Protein AF-A0A4P6KTR4-F1 (afdb_monomer_lite)

Foldseek 3Di:
DWDADPVRHTQEDDDPPQFPDWDWPDDDQQKTWTWGQRPPPPGTDIWMAGNRYRDTDDPPD

Secondary structure (DSSP, 8-state):
-EEE-TTS-EEEE-TT---SEEEEEEEETTEEEEEEEETTTTEEEEEEE-TTT--B-----

Sequence (61 aa):
MLAFDRVDGLAWKQSDLGIDGVVLHRAGMGRIDGEGDQDPPGGWQPFSLQSDTGFTIGNDT

Structure (mmCIF, N/CA/C/O backbone):
data_AF-A0A4P6KTR4-F1
#
_entry.id   AF-A0A4P6KTR4-F1
#
loop_
_atom_site.group_PDB
_atom_sit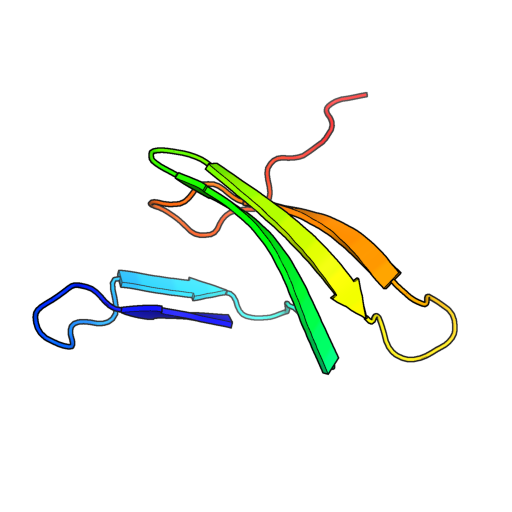e.id
_atom_site.type_symbol
_atom_site.label_atom_id
_atom_site.label_alt_id
_atom_site.label_comp_id
_atom_site.label_asym_id
_atom_site.label_entity_id
_atom_site.label_seq_id
_atom_site.pdbx_PDB_ins_code
_atom_site.Cartn_x
_atom_site.Cartn_y
_atom_site.Cartn_z
_atom_site.occupancy
_atom_site.B_iso_or_equiv
_atom_site.auth_seq_id
_atom_site.auth_comp_id
_atom_site.auth_asym_id
_atom_site.auth_atom_id
_atom_site.pdbx_PDB_model_num
ATOM 1 N N . MET A 1 1 ? 3.028 -2.255 3.351 1.00 75.69 1 MET A N 1
ATOM 2 C CA . MET A 1 1 ? 2.907 -2.916 2.026 1.00 75.69 1 MET A CA 1
ATOM 3 C C . MET A 1 1 ? 4.182 -2.714 1.212 1.00 75.69 1 MET A C 1
ATOM 5 O O . MET A 1 1 ? 4.855 -1.706 1.413 1.00 75.69 1 MET A O 1
ATOM 9 N N . LEU A 1 2 ? 4.521 -3.660 0.334 1.00 83.50 2 LEU A N 1
ATOM 10 C CA . LEU A 1 2 ? 5.682 -3.603 -0.561 1.00 83.50 2 LEU A CA 1
ATOM 11 C C . LEU A 1 2 ? 5.215 -3.754 -2.009 1.00 83.50 2 LEU A C 1
ATOM 13 O O . LEU A 1 2 ? 4.307 -4.543 -2.266 1.00 83.50 2 LEU A O 1
ATOM 17 N N . ALA A 1 3 ? 5.871 -3.058 -2.932 1.00 84.44 3 ALA A N 1
ATOM 18 C CA . ALA A 1 3 ? 5.769 -3.332 -4.357 1.00 84.44 3 ALA A CA 1
ATOM 19 C C . ALA A 1 3 ? 7.138 -3.637 -4.941 1.00 84.44 3 ALA A C 1
ATOM 21 O O . ALA A 1 3 ? 8.127 -2.982 -4.614 1.00 84.44 3 ALA A O 1
ATOM 22 N N . PHE A 1 4 ? 7.158 -4.613 -5.837 1.00 88.31 4 PHE A N 1
ATOM 23 C CA . PHE A 1 4 ? 8.345 -5.041 -6.552 1.00 88.31 4 PHE A CA 1
ATOM 24 C C . PHE A 1 4 ? 8.151 -4.799 -8.047 1.00 88.31 4 PHE A C 1
ATOM 26 O O . PHE A 1 4 ? 7.026 -4.840 -8.553 1.00 88.31 4 PHE A O 1
ATOM 33 N N . ASP A 1 5 ? 9.242 -4.516 -8.746 1.00 85.94 5 ASP A N 1
ATOM 34 C CA . ASP A 1 5 ? 9.261 -4.465 -10.200 1.00 85.94 5 ASP A CA 1
ATOM 35 C C . ASP A 1 5 ? 9.280 -5.884 -10.812 1.00 85.94 5 ASP A C 1
ATOM 37 O O . ASP A 1 5 ? 9.100 -6.894 -10.132 1.00 85.94 5 ASP A O 1
ATOM 41 N N . ARG A 1 6 ? 9.458 -5.974 -12.136 1.00 88.06 6 ARG A N 1
ATOM 42 C CA . ARG A 1 6 ? 9.453 -7.257 -12.863 1.00 88.06 6 ARG A CA 1
ATOM 43 C C . ARG A 1 6 ? 10.753 -8.061 -12.744 1.00 88.06 6 ARG A C 1
ATOM 45 O O . ARG A 1 6 ? 10.824 -9.145 -13.315 1.00 88.06 6 ARG A O 1
ATOM 52 N N . VAL A 1 7 ? 11.774 -7.515 -12.092 1.00 92.50 7 VAL A N 1
ATOM 53 C CA . VAL A 1 7 ? 13.115 -8.098 -11.943 1.00 92.50 7 VAL A CA 1
ATOM 54 C C . VAL A 1 7 ? 13.517 -8.196 -10.467 1.00 92.50 7 VAL A C 1
ATOM 56 O O . VAL A 1 7 ? 14.699 -8.148 -10.138 1.00 92.50 7 VAL A O 1
ATOM 59 N N . ASP A 1 8 ? 12.523 -8.344 -9.587 1.00 87.00 8 ASP A N 1
ATOM 60 C CA . ASP A 1 8 ? 12.661 -8.508 -8.135 1.00 87.00 8 ASP A CA 1
ATOM 61 C C . ASP A 1 8 ? 13.245 -7.288 -7.388 1.00 87.00 8 ASP A C 1
ATOM 63 O O . ASP A 1 8 ? 13.625 -7.380 -6.218 1.00 87.00 8 ASP A O 1
ATOM 67 N N . GLY A 1 9 ? 13.282 -6.113 -8.022 1.00 92.94 9 GLY A N 1
ATOM 68 C CA . GLY A 1 9 ? 13.671 -4.854 -7.391 1.00 92.94 9 GLY A CA 1
ATOM 69 C C . GLY A 1 9 ? 12.545 -4.276 -6.534 1.00 92.94 9 GLY A C 1
ATOM 70 O O . GLY A 1 9 ? 11.393 -4.228 -6.959 1.00 92.94 9 GLY A O 1
ATOM 71 N N . LEU A 1 10 ? 12.852 -3.805 -5.320 1.00 90.50 10 LEU A N 1
ATOM 72 C CA . LEU A 1 10 ? 11.881 -3.082 -4.489 1.00 90.50 10 LEU A CA 1
ATOM 73 C C . LEU A 1 10 ? 11.563 -1.725 -5.137 1.00 90.50 10 LEU A C 1
ATOM 75 O O . LEU A 1 10 ? 12.411 -0.835 -5.146 1.00 90.50 10 LEU A O 1
ATOM 79 N N . ALA A 1 11 ? 10.338 -1.563 -5.635 1.00 88.88 11 ALA A N 1
ATOM 80 C CA . ALA A 1 11 ? 9.867 -0.323 -6.243 1.00 88.88 11 ALA A CA 1
ATOM 81 C C . ALA A 1 11 ? 9.471 0.703 -5.174 1.00 88.88 11 ALA A C 1
ATOM 83 O O . ALA A 1 11 ? 9.929 1.843 -5.200 1.00 88.88 11 ALA A O 1
ATOM 84 N N . TRP A 1 12 ? 8.653 0.292 -4.201 1.00 88.75 12 TRP A N 1
ATOM 85 C CA . TRP A 1 12 ? 8.290 1.139 -3.067 1.00 88.75 12 TRP A CA 1
ATOM 86 C C . TRP A 1 12 ? 7.870 0.329 -1.842 1.00 88.75 12 TRP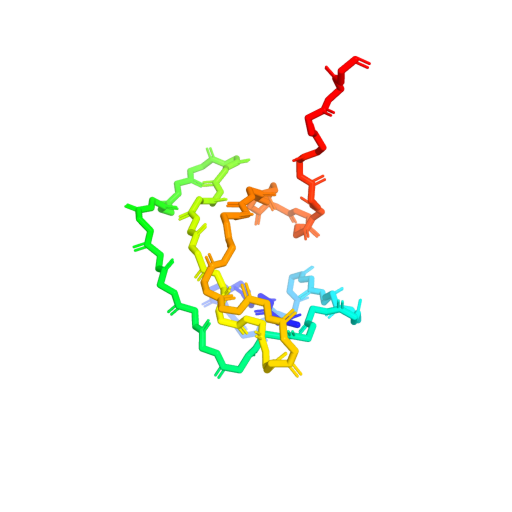 A C 1
ATOM 88 O O . TRP A 1 12 ? 7.484 -0.842 -1.914 1.00 88.75 12 TRP A O 1
ATOM 98 N N . LYS A 1 13 ? 7.941 0.991 -0.687 1.00 87.50 13 LYS A N 1
ATOM 99 C CA . LYS A 1 13 ? 7.502 0.484 0.611 1.00 87.50 13 LYS A CA 1
ATOM 100 C C . LYS A 1 13 ? 6.661 1.550 1.299 1.00 87.50 13 LYS A C 1
ATOM 102 O O . LYS A 1 13 ? 7.108 2.683 1.428 1.00 87.50 13 LYS A O 1
ATOM 107 N N . GLN A 1 14 ? 5.509 1.138 1.818 1.00 80.38 14 GLN A N 1
ATOM 108 C CA . GLN A 1 14 ? 4.713 1.938 2.744 1.00 80.38 14 GLN A CA 1
ATOM 109 C C . GLN A 1 14 ? 4.789 1.312 4.139 1.00 80.38 14 GLN A C 1
ATOM 111 O O . GLN A 1 14 ? 4.329 0.178 4.343 1.00 80.38 14 GLN A O 1
ATOM 116 N N . SER A 1 15 ? 5.414 2.033 5.067 1.00 65.88 15 SER A N 1
ATOM 117 C CA . SER A 1 15 ? 5.283 1.819 6.509 1.00 65.88 15 SER A CA 1
ATOM 118 C C . SER A 1 15 ? 3.931 2.387 6.933 1.00 65.88 15 SER A C 1
ATOM 120 O O . SER A 1 15 ? 3.560 3.446 6.452 1.00 65.88 15 SER A O 1
ATOM 122 N N . ASP A 1 16 ? 3.186 1.677 7.777 1.00 66.50 16 ASP A N 1
ATOM 123 C CA . ASP A 1 16 ? 1.912 2.143 8.365 1.00 66.50 16 ASP A CA 1
ATOM 124 C C . ASP A 1 16 ? 0.63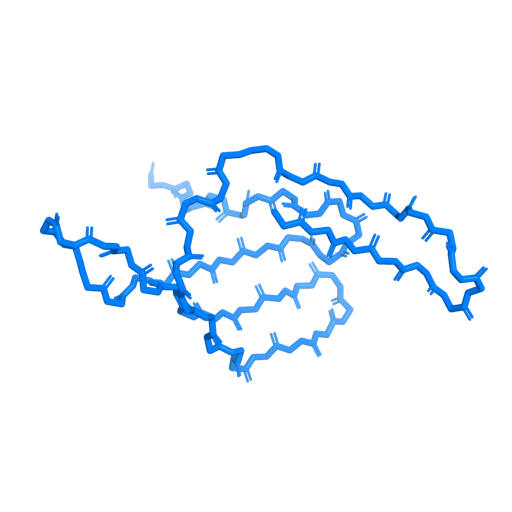7 1.882 7.543 1.00 66.50 16 ASP A C 1
ATOM 126 O O . ASP A 1 16 ? -0.400 2.503 7.754 1.00 66.50 16 ASP A O 1
ATOM 130 N N . LEU A 1 17 ? 0.667 0.876 6.664 1.00 64.38 17 LEU A N 1
ATOM 131 C CA . LEU A 1 17 ? -0.559 0.258 6.151 1.00 64.38 17 LEU A CA 1
ATOM 132 C C . LEU A 1 17 ? -0.931 -0.920 7.073 1.00 64.38 17 LEU A C 1
ATOM 134 O O . LEU A 1 17 ? -0.528 -2.054 6.817 1.00 64.38 17 LEU A O 1
ATOM 138 N N . GLY A 1 18 ? -1.604 -0.633 8.190 1.00 59.12 18 GLY A N 1
ATOM 139 C CA . GLY A 1 18 ? -2.142 -1.641 9.114 1.00 59.12 18 GLY A CA 1
ATOM 140 C C . GLY A 1 18 ? -3.382 -2.308 8.525 1.00 59.12 18 GLY A C 1
ATOM 141 O O . GLY A 1 18 ? -4.493 -1.991 8.930 1.00 59.12 18 GLY A O 1
ATOM 142 N N . ILE A 1 19 ? -3.183 -3.138 7.500 1.00 65.12 19 ILE A N 1
ATOM 143 C CA . ILE A 1 19 ? -4.254 -3.854 6.808 1.00 65.12 19 ILE A CA 1
ATOM 144 C C . ILE A 1 19 ? -4.013 -5.355 6.969 1.00 65.12 19 ILE A C 1
ATOM 146 O O . ILE A 1 19 ? -2.997 -5.862 6.486 1.00 65.12 19 ILE A O 1
ATOM 150 N N . ASP A 1 20 ? -4.952 -6.052 7.605 1.00 70.00 20 ASP A N 1
ATOM 151 C CA . ASP A 1 20 ? -4.864 -7.497 7.853 1.00 70.00 20 ASP A CA 1
ATOM 152 C C . ASP A 1 20 ? -5.278 -8.323 6.629 1.00 70.00 20 ASP A C 1
ATOM 154 O O . ASP A 1 20 ? -4.754 -9.412 6.384 1.00 70.00 20 ASP A O 1
ATOM 158 N N . GLY A 1 21 ? -6.176 -7.775 5.807 1.00 76.19 21 GLY A N 1
ATOM 159 C CA . GLY A 1 21 ? -6.625 -8.364 4.548 1.00 76.19 21 GLY A CA 1
ATOM 160 C C . GLY A 1 21 ? -6.858 -7.302 3.479 1.00 76.19 21 GLY A C 1
ATOM 161 O O . GLY A 1 21 ? -7.376 -6.234 3.770 1.00 76.19 21 GLY A O 1
ATOM 162 N N . VAL A 1 22 ? -6.485 -7.580 2.227 1.00 83.88 22 VAL A N 1
ATOM 163 C CA . VAL A 1 22 ? -6.656 -6.650 1.095 1.00 83.88 22 VAL A CA 1
ATOM 164 C C . VAL A 1 22 ? -7.505 -7.301 0.008 1.00 83.88 22 VAL A C 1
ATOM 166 O O . VAL A 1 22 ? -7.173 -8.387 -0.469 1.00 83.88 22 VAL A O 1
ATOM 169 N N . VAL A 1 23 ? -8.546 -6.603 -0.447 1.00 86.69 23 VAL A N 1
ATOM 170 C CA . VAL A 1 23 ? -9.289 -6.924 -1.671 1.00 86.69 23 VAL A CA 1
ATOM 171 C C . VAL A 1 23 ? -8.995 -5.844 -2.704 1.00 86.69 23 VAL A C 1
ATOM 173 O O . VAL A 1 23 ? -9.250 -4.667 -2.476 1.00 86.69 23 VAL A O 1
ATOM 176 N N . LEU A 1 24 ? -8.455 -6.237 -3.858 1.00 89.19 24 LEU A N 1
ATOM 177 C CA . LEU A 1 24 ? -8.247 -5.324 -4.982 1.00 89.19 24 LEU A CA 1
ATOM 178 C C . LEU A 1 24 ? -9.461 -5.354 -5.908 1.00 89.19 24 LEU A C 1
ATOM 180 O O . LEU A 1 24 ? -9.835 -6.412 -6.413 1.00 89.19 24 LEU A O 1
ATOM 184 N N . HIS A 1 25 ? -10.025 -4.184 -6.192 1.00 90.25 25 HIS A N 1
ATOM 185 C CA . HIS A 1 25 ? -11.085 -4.031 -7.190 1.00 90.25 25 HIS A CA 1
ATOM 186 C C . HIS A 1 25 ? -10.515 -3.643 -8.552 1.00 90.25 25 HIS A C 1
ATOM 188 O O . HIS A 1 25 ? -11.005 -4.086 -9.592 1.00 90.25 25 HIS A O 1
ATOM 194 N N . ARG A 1 26 ? -9.459 -2.822 -8.555 1.00 90.69 26 ARG A N 1
ATOM 195 C CA . ARG A 1 26 ? -8.778 -2.378 -9.769 1.00 90.69 26 ARG A CA 1
ATOM 196 C C . ARG A 1 26 ? -7.291 -2.200 -9.508 1.00 90.69 26 ARG A C 1
ATOM 198 O O . ARG A 1 26 ? -6.897 -1.506 -8.580 1.00 90.69 26 ARG A O 1
ATOM 205 N N . ALA A 1 27 ? -6.471 -2.749 -10.395 1.00 90.19 27 ALA A N 1
ATOM 206 C CA . ALA A 1 27 ? -5.045 -2.463 -10.456 1.00 90.19 27 ALA A CA 1
ATOM 207 C C . ALA A 1 27 ? -4.692 -2.084 -11.895 1.00 90.19 27 ALA A C 1
ATOM 209 O O . ALA A 1 27 ? -4.834 -2.892 -12.812 1.00 90.19 27 ALA A 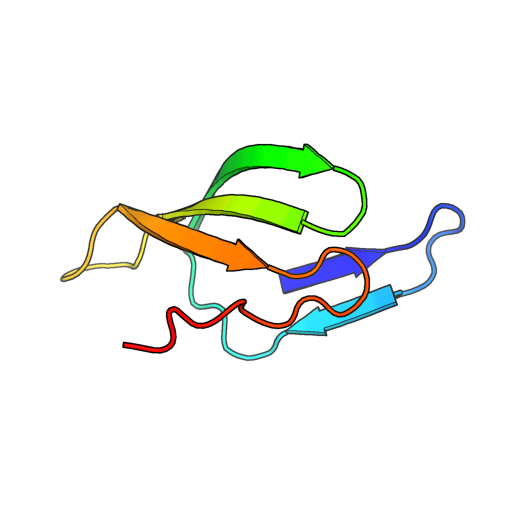O 1
ATOM 210 N N . GLY A 1 28 ? -4.295 -0.831 -12.107 1.00 86.38 28 GLY A N 1
ATOM 211 C CA . GLY A 1 28 ? -3.968 -0.313 -13.428 1.00 86.38 28 GLY A CA 1
ATOM 212 C C . GLY A 1 28 ? -2.892 0.761 -13.381 1.00 86.38 28 GLY A C 1
ATOM 213 O O . GLY A 1 28 ? -2.358 1.102 -12.329 1.00 86.38 28 GLY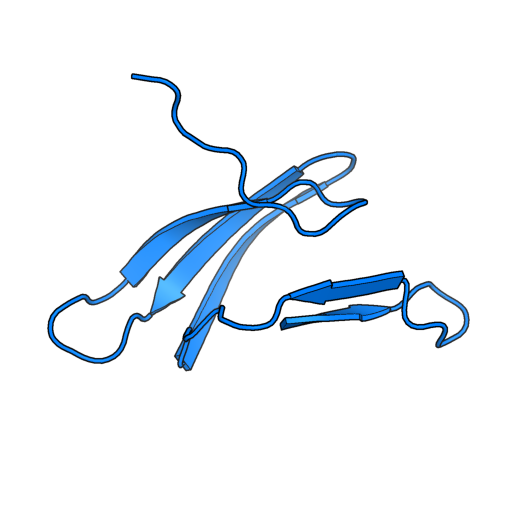 A O 1
ATOM 214 N N . MET A 1 29 ? -2.568 1.298 -14.555 1.00 84.06 29 MET A N 1
ATOM 215 C CA . MET A 1 29 ? -1.551 2.336 -14.678 1.00 84.06 29 MET A CA 1
ATOM 216 C C . MET A 1 29 ? -1.980 3.600 -13.921 1.00 84.06 29 MET A C 1
ATOM 218 O O . MET A 1 29 ? -3.039 4.162 -14.198 1.00 84.06 29 MET A O 1
ATOM 222 N N . GLY A 1 30 ? -1.160 4.023 -12.961 1.00 88.88 30 GLY A N 1
ATOM 223 C CA . GLY A 1 30 ? -1.339 5.231 -12.157 1.00 88.88 30 GLY A CA 1
ATOM 224 C C . GLY A 1 30 ? -2.229 5.067 -10.925 1.00 88.88 30 GLY A C 1
ATOM 225 O O . GLY A 1 30 ? -2.189 5.929 -10.053 1.00 88.88 30 GLY A O 1
ATOM 226 N N . ARG A 1 31 ? -3.019 3.988 -10.811 1.00 91.69 31 ARG A N 1
ATOM 227 C CA . ARG A 1 31 ? -4.007 3.855 -9.730 1.00 91.69 31 ARG A CA 1
ATOM 228 C C . ARG A 1 31 ? -4.319 2.409 -9.355 1.00 91.69 31 ARG A C 1
ATOM 230 O O . ARG A 1 31 ? -4.552 1.561 -10.221 1.00 91.69 31 ARG A O 1
ATOM 237 N N . ILE A 1 32 ? -4.386 2.170 -8.051 1.00 90.56 32 ILE A N 1
ATOM 238 C CA . ILE A 1 32 ? -4.852 0.930 -7.431 1.00 90.56 32 ILE A CA 1
ATOM 239 C C . ILE A 1 32 ? -6.005 1.286 -6.493 1.00 90.56 32 ILE A C 1
ATOM 241 O O . ILE A 1 32 ? -5.854 2.177 -5.660 1.00 90.56 32 ILE A O 1
ATOM 245 N N . ASP A 1 33 ? -7.131 0.592 -6.632 1.00 91.12 33 ASP A N 1
ATOM 246 C CA . ASP A 1 33 ? -8.318 0.747 -5.792 1.00 91.12 33 ASP A CA 1
ATOM 247 C C . ASP A 1 33 ? -8.665 -0.587 -5.134 1.00 91.12 33 ASP A C 1
ATOM 249 O O . ASP A 1 33 ? -8.663 -1.643 -5.785 1.00 91.12 33 ASP A O 1
ATOM 253 N N . GLY A 1 34 ? -8.998 -0.534 -3.852 1.00 90.44 34 GLY A N 1
ATOM 254 C CA . GLY A 1 34 ? -9.317 -1.715 -3.070 1.00 90.44 34 GLY A CA 1
ATOM 255 C C . GLY A 1 34 ? -9.956 -1.376 -1.737 1.00 90.44 34 GLY A C 1
ATOM 256 O O . GLY A 1 34 ? -10.208 -0.213 -1.424 1.00 90.44 34 GLY A O 1
ATOM 257 N N . GLU A 1 35 ? -10.183 -2.417 -0.957 1.00 89.50 35 GLU A N 1
ATOM 258 C CA . GLU A 1 35 ? -10.622 -2.335 0.425 1.00 89.50 35 GLU A CA 1
ATOM 259 C C . GLU A 1 35 ? -9.615 -3.077 1.301 1.00 89.50 35 GLU A C 1
ATOM 261 O O . GLU A 1 35 ? -9.082 -4.125 0.919 1.00 89.50 35 GLU A O 1
ATOM 266 N N . GLY A 1 36 ? -9.314 -2.496 2.456 1.00 86.56 36 GLY A N 1
ATOM 267 C CA . GLY A 1 36 ? -8.458 -3.094 3.467 1.00 86.56 36 GLY A CA 1
ATOM 268 C C . GLY A 1 36 ? -9.250 -3.388 4.726 1.00 86.56 36 GLY A C 1
ATOM 269 O O . GLY A 1 36 ? -9.938 -2.494 5.217 1.00 86.56 36 GLY A O 1
ATOM 270 N N . ASP A 1 37 ? -9.134 -4.605 5.249 1.00 83.88 37 ASP A N 1
ATOM 271 C CA . ASP A 1 37 ? -9.639 -4.933 6.576 1.00 83.88 37 ASP A CA 1
ATOM 272 C C . ASP A 1 37 ? -8.777 -4.222 7.614 1.00 83.88 37 ASP A C 1
ATOM 274 O O . ASP A 1 37 ? -7.577 -4.491 7.748 1.00 83.88 37 ASP A O 1
ATOM 278 N N . GLN A 1 38 ? -9.390 -3.259 8.288 1.00 75.31 38 GLN A N 1
ATOM 279 C CA . GLN A 1 38 ? -8.812 -2.607 9.444 1.00 75.31 38 GLN A CA 1
ATOM 280 C C . GLN A 1 38 ? -9.313 -3.364 10.671 1.00 75.31 38 GLN A C 1
ATOM 282 O O . GLN A 1 38 ? -10.509 -3.307 10.992 1.00 75.31 38 GLN A O 1
ATOM 287 N N . ASP A 1 39 ? -8.389 -4.078 11.323 1.00 63.53 39 ASP A N 1
ATOM 288 C CA . ASP A 1 39 ? -8.633 -4.841 12.552 1.00 63.53 39 ASP A CA 1
ATOM 289 C C . ASP A 1 39 ? -9.484 -4.010 13.539 1.00 63.53 39 ASP A C 1
ATOM 291 O O . ASP A 1 39 ? -9.274 -2.792 13.652 1.00 63.53 39 ASP A O 1
ATOM 295 N N . PRO A 1 40 ? -10.486 -4.596 14.225 1.00 63.31 40 PRO A N 1
ATOM 296 C CA . PRO A 1 40 ? -11.525 -3.836 14.894 1.00 63.31 40 PRO A CA 1
ATOM 297 C C . PRO A 1 40 ? -11.050 -2.793 15.915 1.00 63.31 40 PRO A C 1
ATOM 299 O O . PRO A 1 40 ? -10.108 -3.029 16.675 1.00 63.31 40 PRO A O 1
ATOM 302 N N . PRO A 1 41 ? -11.811 -1.684 16.035 1.00 57.09 41 PRO A N 1
ATOM 303 C CA . PRO A 1 41 ? -13.114 -1.451 15.402 1.00 57.09 41 PRO A CA 1
ATOM 304 C C . PRO A 1 41 ? -12.990 -0.633 14.101 1.00 57.09 41 PRO A C 1
ATOM 306 O O . PRO A 1 41 ? -12.856 0.586 14.162 1.00 57.09 41 PRO A O 1
ATOM 309 N N . GLY A 1 42 ? -13.083 -1.267 12.923 1.00 67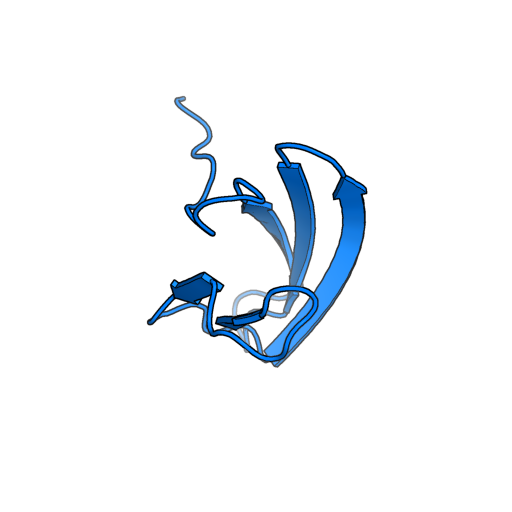.25 42 GLY A N 1
ATOM 310 C CA . GLY A 1 42 ? -12.959 -0.554 11.639 1.00 67.25 42 GLY A CA 1
ATOM 311 C C . GLY A 1 42 ? -13.551 -1.278 10.428 1.00 67.25 42 GLY A C 1
ATOM 312 O O . GLY A 1 42 ? -14.237 -0.644 9.621 1.00 67.25 42 GLY A O 1
ATOM 313 N N . GLY A 1 43 ? -13.363 -2.599 10.338 1.00 81.12 43 GLY A N 1
ATOM 314 C CA . GLY A 1 43 ? -13.845 -3.407 9.215 1.00 81.12 43 GLY A CA 1
ATOM 315 C C . GLY A 1 43 ? -13.178 -3.023 7.891 1.00 81.12 43 GLY A C 1
ATOM 316 O O . GLY A 1 43 ? -12.145 -2.355 7.867 1.00 81.12 43 GLY A O 1
ATOM 317 N N . TRP A 1 44 ? -13.791 -3.416 6.774 1.00 85.38 44 TRP A N 1
ATOM 318 C CA . TRP A 1 44 ? -13.271 -3.132 5.435 1.00 85.38 44 TRP A CA 1
ATOM 319 C C . TRP A 1 44 ? -13.462 -1.660 5.065 1.00 85.38 44 TRP A C 1
ATOM 321 O O . TRP A 1 44 ? -14.590 -1.173 4.976 1.00 85.38 44 TRP A O 1
ATOM 331 N N . GLN A 1 45 ? -12.354 -0.954 4.843 1.00 84.50 45 GLN A N 1
ATOM 332 C CA . GLN A 1 45 ? -12.339 0.456 4.456 1.00 84.50 45 GLN A CA 1
ATOM 333 C C . GLN A 1 45 ? -11.737 0.631 3.058 1.00 84.50 45 GLN A C 1
ATOM 335 O O . GLN A 1 45 ? -10.711 0.009 2.755 1.00 84.50 45 GLN A O 1
ATOM 340 N N . PRO A 1 46 ? -12.320 1.494 2.207 1.00 88.88 46 PRO A N 1
ATOM 341 C CA . PRO A 1 46 ? -11.794 1.740 0.875 1.00 88.88 46 PRO A CA 1
ATOM 342 C C . PRO A 1 46 ? -10.458 2.484 0.936 1.00 88.88 46 PRO A C 1
ATOM 344 O O . PRO A 1 46 ? -10.249 3.373 1.764 1.00 88.88 46 PRO A O 1
ATOM 347 N N . PHE A 1 47 ? -9.572 2.169 -0.003 1.00 86.00 47 PHE A N 1
ATOM 348 C CA . PHE A 1 47 ? -8.345 2.914 -0.240 1.00 86.00 47 PHE A CA 1
ATOM 349 C C . PHE A 1 47 ? -8.098 3.118 -1.735 1.00 86.00 47 PHE A C 1
ATOM 351 O O . PHE A 1 47 ? -8.496 2.316 -2.585 1.00 86.00 47 PHE A O 1
ATOM 358 N N . SER A 1 48 ? -7.349 4.175 -2.038 1.00 90.12 48 SER A N 1
ATOM 359 C CA . SER A 1 48 ? -6.788 4.423 -3.361 1.00 90.12 48 SER A CA 1
ATOM 360 C C . SER A 1 48 ? -5.312 4.768 -3.232 1.00 90.12 48 SER A C 1
ATOM 362 O O . SER A 1 48 ? -4.931 5.576 -2.386 1.00 90.12 48 SER A O 1
ATOM 364 N N . LEU A 1 49 ? -4.481 4.170 -4.081 1.00 88.38 49 LEU A N 1
ATOM 365 C CA . LEU A 1 49 ? -3.036 4.390 -4.108 1.00 88.38 49 LEU A CA 1
ATOM 366 C C . LEU A 1 49 ? -2.573 4.760 -5.512 1.00 88.38 49 LEU A C 1
ATOM 368 O O . LEU A 1 49 ? -3.089 4.238 -6.504 1.00 88.38 49 LEU A O 1
ATOM 372 N N . GLN A 1 50 ? -1.549 5.602 -5.592 1.00 91.69 50 GLN A N 1
ATOM 373 C CA . GLN A 1 50 ? -0.775 5.775 -6.816 1.00 91.69 50 GLN A CA 1
ATOM 374 C C . GLN A 1 50 ? 0.074 4.521 -7.059 1.00 91.69 50 GLN A C 1
ATOM 376 O O . GLN A 1 50 ? 0.778 4.056 -6.163 1.00 91.69 50 GLN A O 1
ATOM 381 N N . SER A 1 51 ? 0.004 3.941 -8.259 1.00 88.56 51 SER A N 1
ATOM 382 C CA . SER A 1 51 ? 0.652 2.647 -8.540 1.00 88.56 51 SER A CA 1
ATOM 383 C C . SER A 1 51 ? 2.185 2.711 -8.541 1.00 88.56 51 SER A C 1
ATOM 385 O O . SER A 1 51 ? 2.854 1.710 -8.298 1.00 88.56 51 SER A O 1
ATOM 387 N N . ASP A 1 52 ? 2.732 3.875 -8.877 1.00 89.56 52 ASP A N 1
ATOM 388 C CA . ASP A 1 52 ? 4.161 4.143 -9.045 1.00 89.56 52 ASP A CA 1
ATOM 389 C C . ASP A 1 52 ? 4.866 4.491 -7.730 1.00 89.56 52 ASP A C 1
ATOM 391 O O . ASP A 1 52 ? 6.028 4.133 -7.557 1.00 89.56 52 ASP A O 1
ATOM 395 N N . THR A 1 53 ? 4.170 5.148 -6.803 1.00 89.12 53 THR A N 1
ATOM 396 C CA . THR A 1 53 ? 4.746 5.609 -5.530 1.00 89.12 53 THR A CA 1
ATOM 397 C C . THR A 1 53 ? 4.212 4.866 -4.308 1.00 89.12 53 THR A C 1
ATOM 399 O O . THR A 1 53 ? 4.862 4.858 -3.264 1.00 89.12 53 THR A O 1
ATOM 402 N N . GLY A 1 54 ? 3.028 4.254 -4.403 1.00 86.56 54 GLY A N 1
ATOM 403 C CA . GLY A 1 54 ? 2.334 3.653 -3.263 1.00 86.56 54 GLY A CA 1
ATOM 404 C C . GLY A 1 54 ? 1.733 4.675 -2.291 1.00 86.56 54 GLY A C 1
ATOM 405 O O . GLY A 1 54 ? 1.271 4.289 -1.214 1.00 86.56 54 GLY A O 1
ATOM 406 N N . PHE A 1 55 ? 1.728 5.968 -2.636 1.00 88.94 55 PHE A N 1
ATOM 407 C CA . PHE A 1 55 ? 1.101 6.998 -1.813 1.00 88.94 55 PHE A CA 1
ATOM 408 C C . PHE A 1 55 ? -0.417 6.956 -1.911 1.00 88.94 55 PHE A C 1
ATOM 410 O O . PHE A 1 55 ? -0.982 6.767 -2.992 1.00 88.94 55 PHE A O 1
ATOM 417 N N . THR A 1 56 ? -1.070 7.168 -0.768 1.00 86.25 56 THR A N 1
ATOM 418 C CA . THR A 1 56 ? -2.523 7.289 -0.689 1.00 86.25 56 THR A CA 1
ATOM 419 C C . THR A 1 56 ? -2.977 8.488 -1.504 1.00 86.25 56 THR A C 1
ATOM 421 O O . THR A 1 56 ? -2.447 9.591 -1.372 1.00 86.25 56 THR A O 1
ATOM 424 N N . ILE A 1 57 ? -3.981 8.272 -2.341 1.00 87.25 57 ILE A N 1
ATOM 425 C CA . ILE A 1 57 ? -4.698 9.351 -3.005 1.00 87.25 57 ILE A CA 1
ATOM 426 C C . ILE A 1 57 ? -5.721 9.855 -1.983 1.00 87.25 57 ILE A C 1
ATOM 428 O O . ILE A 1 57 ? -6.696 9.165 -1.694 1.00 87.25 57 ILE A O 1
ATOM 432 N N . GLY A 1 58 ? -5.451 11.010 -1.372 1.00 75.44 58 GLY A N 1
ATOM 433 C CA . GLY A 1 58 ? -6.381 11.641 -0.440 1.00 75.44 58 GLY A CA 1
ATOM 434 C C . GLY A 1 58 ? -7.659 12.085 -1.153 1.00 75.44 58 GLY A C 1
ATOM 435 O O . GLY A 1 58 ? -7.605 12.567 -2.284 1.00 75.44 58 GLY A O 1
ATOM 436 N N . ASN A 1 59 ? -8.807 11.940 -0.488 1.00 51.84 59 ASN A N 1
ATOM 437 C CA . ASN A 1 59 ? -9.981 12.728 -0.844 1.00 51.84 59 ASN A CA 1
ATOM 438 C C . ASN A 1 59 ? -9.734 14.134 -0.289 1.00 51.84 59 ASN A C 1
ATOM 440 O O . ASN A 1 59 ? -9.949 14.354 0.901 1.00 51.84 59 ASN A O 1
ATOM 444 N N . ASP A 1 60 ? -9.241 15.059 -1.114 1.00 42.53 60 ASP A N 1
ATOM 445 C CA . ASP A 1 60 ? -9.333 16.486 -0.795 1.00 42.53 60 ASP A CA 1
ATOM 446 C C . ASP A 1 60 ? -10.831 16.838 -0.704 1.00 42.53 60 ASP A C 1
ATOM 448 O O . ASP A 1 60 ? -11.507 16.990 -1.724 1.00 42.53 60 ASP A O 1
ATOM 452 N N . THR A 1 61 ? -11.369 16.860 0.518 1.00 37.31 61 THR A N 1
ATOM 453 C CA . THR A 1 61 ? -12.637 17.525 0.869 1.00 37.31 61 THR A CA 1
ATOM 454 C C . THR A 1 61 ? -12.434 19.017 1.027 1.00 37.31 61 THR A C 1
ATOM 456 O O . THR A 1 61 ? -11.457 19.384 1.720 1.00 37.31 61 THR A O 1
#

Radius of gyration: 12.15 Å; chains: 1; bounding box: 28×26×30 Å

Organism: NCBI:txid321985

pLDDT: mean 81.01, std 12.62, range [37.31, 92.94]